Protein AF-A0A7Y7DMK2-F1 (afdb_monomer_lite)

Structure (mmCIF, N/CA/C/O backbone):
data_AF-A0A7Y7DMK2-F1
#
_entry.id   AF-A0A7Y7DMK2-F1
#
loop_
_atom_site.group_PDB
_atom_site.id
_atom_site.type_symbol
_atom_site.label_atom_id
_atom_site.label_alt_id
_atom_site.label_comp_id
_atom_site.label_asym_id
_atom_site.label_entity_id
_atom_site.label_seq_id
_atom_site.pdbx_PDB_ins_code
_atom_site.Cartn_x
_atom_site.Cartn_y
_atom_site.Cartn_z
_atom_site.occupancy
_atom_site.B_iso_or_equiv
_atom_site.auth_seq_id
_atom_site.auth_comp_id
_atom_site.auth_asym_id
_atom_site.auth_atom_id
_atom_site.pdbx_PDB_model_num
ATOM 1 N N . MET A 1 1 ? -10.148 -9.540 12.638 1.00 60.34 1 MET A N 1
ATOM 2 C CA . MET A 1 1 ? -9.016 -9.057 11.809 1.00 60.34 1 MET A CA 1
ATOM 3 C C . MET A 1 1 ? -9.480 -8.964 10.363 1.00 60.34 1 MET A C 1
ATOM 5 O O . MET A 1 1 ? -10.080 -9.924 9.896 1.00 60.34 1 MET A O 1
ATOM 9 N N . SER A 1 2 ? -9.260 -7.838 9.674 1.00 79.50 2 SER A N 1
ATOM 10 C CA . SER A 1 2 ? -9.671 -7.675 8.268 1.00 79.50 2 SER A CA 1
ATOM 11 C C . SER A 1 2 ? -8.756 -8.464 7.315 1.00 79.50 2 SER A C 1
ATOM 13 O O . SER A 1 2 ? -7.612 -8.781 7.659 1.00 79.50 2 SER A O 1
ATOM 15 N N . ARG A 1 3 ? -9.236 -8.770 6.098 1.00 79.94 3 ARG A N 1
ATOM 16 C CA . ARG A 1 3 ? -8.425 -9.424 5.047 1.00 79.94 3 ARG A CA 1
ATOM 17 C C . ARG A 1 3 ? -7.190 -8.598 4.682 1.00 79.94 3 ARG A C 1
ATOM 19 O O . ARG A 1 3 ? -6.115 -9.155 4.478 1.00 79.94 3 ARG A O 1
ATOM 26 N N . PHE A 1 4 ? -7.329 -7.273 4.674 1.00 78.94 4 PHE A N 1
ATOM 27 C CA . PHE A 1 4 ? -6.218 -6.353 4.459 1.00 78.94 4 PHE A CA 1
ATOM 28 C C . PHE A 1 4 ? -5.159 -6.476 5.564 1.00 78.94 4 PHE A C 1
ATOM 30 O O . PHE A 1 4 ? -3.979 -6.622 5.265 1.00 78.94 4 PHE A O 1
ATOM 37 N N . SER A 1 5 ? -5.559 -6.546 6.840 1.00 77.44 5 SER A N 1
ATOM 38 C CA . SER A 1 5 ? -4.606 -6.747 7.941 1.00 77.44 5 SER A CA 1
ATOM 39 C C . SER A 1 5 ? -3.840 -8.070 7.835 1.00 77.44 5 SER A C 1
ATOM 41 O O . SER A 1 5 ? -2.651 -8.109 8.146 1.00 77.44 5 SER A O 1
ATOM 43 N N . GLN A 1 6 ? -4.488 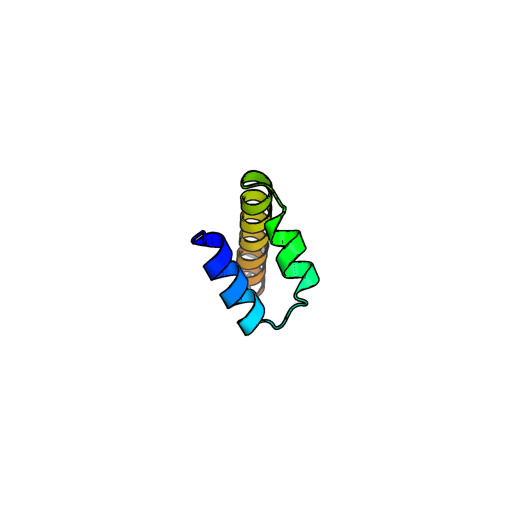-9.144 7.371 1.00 84.88 6 GLN A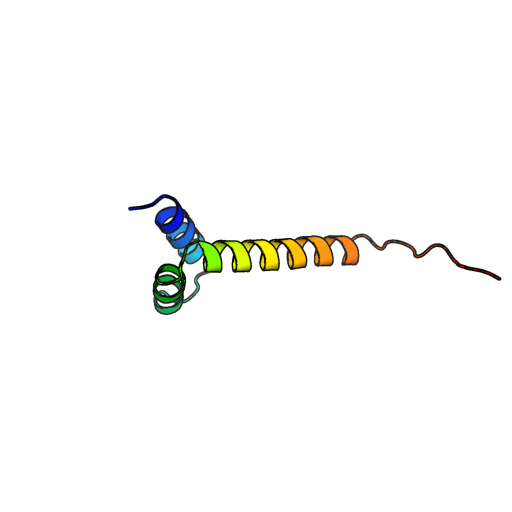 N 1
ATOM 44 C CA . GLN A 1 6 ? -3.825 -10.433 7.131 1.00 84.88 6 GLN A CA 1
ATOM 45 C C . GLN A 1 6 ? -2.811 -10.347 5.985 1.00 84.88 6 GLN A C 1
ATOM 47 O O . GLN A 1 6 ? -1.689 -10.840 6.120 1.00 84.88 6 GLN A O 1
ATOM 52 N N . LEU A 1 7 ? -3.183 -9.691 4.880 1.00 84.75 7 LEU A N 1
ATOM 53 C CA . LEU A 1 7 ? -2.286 -9.440 3.752 1.00 84.75 7 LEU A CA 1
ATOM 54 C C . LEU A 1 7 ? -1.060 -8.635 4.199 1.00 84.75 7 LEU A C 1
ATOM 56 O O . LEU A 1 7 ? 0.068 -9.025 3.914 1.00 84.75 7 LEU A O 1
ATOM 60 N N . MET A 1 8 ? -1.281 -7.568 4.965 1.00 81.88 8 MET A N 1
ATOM 61 C CA . MET A 1 8 ? -0.232 -6.702 5.497 1.00 81.88 8 MET A CA 1
ATOM 62 C C . MET A 1 8 ? 0.702 -7.434 6.465 1.00 81.88 8 MET A C 1
ATOM 64 O O . MET A 1 8 ? 1.918 -7.318 6.339 1.00 81.88 8 MET A O 1
ATOM 68 N N . GLN A 1 9 ? 0.175 -8.248 7.387 1.00 84.56 9 GLN A N 1
ATOM 69 C CA . GLN A 1 9 ? 1.011 -9.082 8.263 1.00 84.56 9 GLN A CA 1
ATOM 70 C C . GLN A 1 9 ? 1.839 -10.098 7.469 1.00 84.56 9 GLN A C 1
ATOM 72 O O . GLN A 1 9 ? 3.011 -10.322 7.773 1.00 84.56 9 GLN A O 1
ATOM 77 N N . ARG A 1 10 ? 1.253 -10.711 6.436 1.00 86.88 10 ARG A N 1
ATOM 78 C CA . ARG A 1 10 ? 1.962 -11.663 5.575 1.00 86.88 10 ARG A CA 1
ATOM 79 C C . ARG A 1 10 ? 3.045 -10.972 4.746 1.00 86.88 10 ARG A C 1
ATOM 81 O O . ARG A 1 10 ? 4.144 -11.507 4.629 1.00 86.88 10 ARG A O 1
ATOM 88 N N . GLY A 1 11 ? 2.755 -9.779 4.226 1.00 86.00 11 GLY A N 1
ATOM 89 C CA . GLY A 1 11 ? 3.717 -8.914 3.549 1.00 86.00 11 GLY A CA 1
ATOM 90 C C . GLY A 1 11 ? 4.884 -8.565 4.465 1.00 86.00 11 GLY A C 1
ATOM 91 O O . GLY A 1 11 ? 6.026 -8.843 4.115 1.00 86.00 11 GLY A O 1
ATOM 92 N N . GLN A 1 12 ? 4.604 -8.076 5.676 1.00 85.44 12 GLN A N 1
ATOM 93 C CA . GLN A 1 12 ? 5.621 -7.754 6.682 1.00 85.44 12 GLN A CA 1
ATOM 94 C C . GLN A 1 12 ? 6.575 -8.918 6.941 1.00 85.44 12 GLN A C 1
ATOM 96 O O . GLN A 1 12 ? 7.786 -8.719 6.911 1.00 85.44 12 GLN A O 1
ATOM 101 N N . ARG A 1 13 ? 6.053 -10.135 7.122 1.00 86.25 13 ARG A N 1
ATOM 102 C CA . ARG A 1 13 ? 6.888 -11.330 7.319 1.00 86.25 13 ARG A CA 1
ATOM 103 C C . ARG A 1 13 ? 7.753 -11.670 6.108 1.00 86.25 13 ARG A C 1
ATOM 105 O O . ARG A 1 13 ? 8.816 -12.240 6.290 1.00 86.25 13 ARG A O 1
ATOM 112 N N . LYS A 1 14 ? 7.298 -11.355 4.892 1.00 89.38 14 LYS A N 1
ATOM 113 C CA . LYS A 1 14 ? 8.008 -11.672 3.644 1.00 89.38 14 LYS A CA 1
ATOM 114 C C . LYS A 1 14 ? 9.150 -10.697 3.354 1.00 89.38 14 LYS A C 1
ATOM 116 O O . LYS A 1 14 ? 10.216 -11.125 2.935 1.00 89.38 14 LYS A O 1
ATOM 121 N N . VAL A 1 15 ? 8.913 -9.399 3.530 1.00 85.81 15 VAL A N 1
ATOM 122 C CA . VAL A 1 15 ? 9.885 -8.330 3.210 1.00 85.81 15 VAL A CA 1
ATOM 123 C C . VAL A 1 15 ? 10.599 -7.770 4.442 1.00 85.81 15 VAL A C 1
ATOM 125 O O . VAL A 1 15 ? 11.453 -6.903 4.310 1.00 85.81 15 VAL A O 1
ATOM 128 N N . HIS A 1 16 ? 10.270 -8.265 5.638 1.00 84.62 16 HIS A N 1
ATOM 129 C CA . HIS A 1 16 ? 10.902 -7.913 6.914 1.00 84.62 16 HIS A CA 1
ATOM 130 C C . HIS A 1 16 ? 10.974 -6.404 7.207 1.00 84.62 16 HIS A C 1
ATOM 132 O O . HIS A 1 16 ? 11.860 -5.938 7.925 1.00 84.62 16 HIS A O 1
ATOM 138 N N . TYR A 1 17 ? 10.021 -5.619 6.701 1.00 83.50 17 TYR A N 1
ATOM 139 C CA . TYR A 1 17 ? 9.960 -4.198 7.030 1.00 83.50 17 TYR A CA 1
ATOM 140 C C . TYR A 1 17 ? 9.53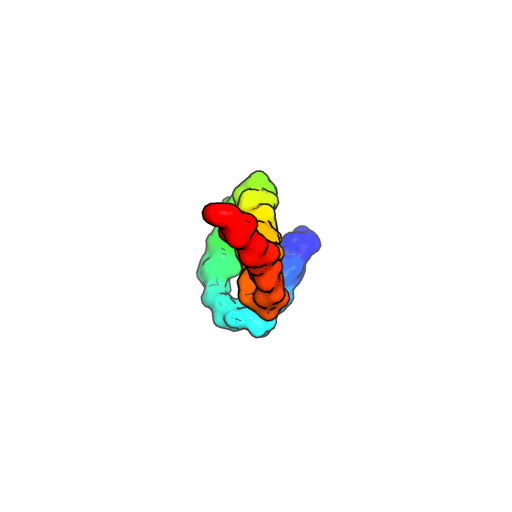3 -3.995 8.499 1.00 83.50 17 TYR A C 1
ATOM 142 O O . TYR A 1 17 ? 8.922 -4.870 9.129 1.00 83.50 17 TYR A O 1
ATOM 150 N N . ARG A 1 18 ? 9.884 -2.840 9.079 1.00 87.62 18 ARG A N 1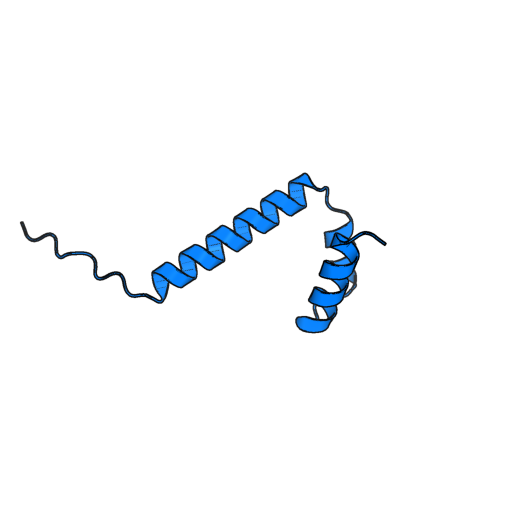
ATOM 151 C CA . ARG A 1 18 ? 9.740 -2.592 10.525 1.00 87.62 18 ARG A CA 1
ATOM 152 C C . ARG A 1 18 ? 8.269 -2.602 10.947 1.00 87.62 18 ARG A C 1
ATOM 154 O O . ARG A 1 18 ? 7.430 -1.980 10.304 1.00 87.62 18 ARG A O 1
ATOM 161 N N . GLU A 1 19 ? 7.958 -3.196 12.098 1.00 83.44 19 GLU A N 1
ATOM 162 C CA . GLU A 1 19 ? 6.581 -3.276 12.619 1.00 83.44 19 GLU A CA 1
ATOM 163 C C . GLU A 1 19 ? 5.914 -1.895 12.760 1.00 83.44 19 GLU A C 1
ATOM 165 O O . GLU A 1 19 ? 4.730 -1.735 12.469 1.00 83.44 19 GLU A O 1
ATOM 170 N N . ARG A 1 20 ? 6.687 -0.858 13.121 1.00 86.81 20 ARG A N 1
ATOM 171 C CA . ARG A 1 20 ? 6.206 0.534 13.156 1.00 86.81 20 ARG A CA 1
ATOM 172 C C . ARG A 1 20 ? 5.660 0.993 11.798 1.00 86.81 20 ARG A C 1
ATOM 174 O O . ARG A 1 20 ? 4.640 1.670 11.759 1.00 86.81 20 ARG A O 1
ATOM 181 N N . GLN A 1 21 ? 6.311 0.614 10.700 1.00 83.75 21 GLN A N 1
ATOM 182 C CA . GLN A 1 21 ? 5.849 0.941 9.350 1.00 83.75 21 GLN A CA 1
ATOM 183 C C . GLN A 1 21 ? 4.577 0.152 9.002 1.00 83.75 21 GLN A C 1
ATOM 185 O O . GLN A 1 21 ? 3.701 0.687 8.334 1.00 83.75 21 GLN A O 1
ATOM 190 N N . ALA A 1 22 ? 4.419 -1.075 9.521 1.00 81.38 22 ALA A N 1
ATOM 191 C CA . ALA A 1 22 ? 3.191 -1.862 9.341 1.00 81.38 22 ALA A CA 1
ATOM 192 C C . ALA A 1 22 ? 2.007 -1.183 10.017 1.00 81.38 22 ALA A C 1
ATOM 194 O O . ALA A 1 22 ? 0.952 -1.030 9.410 1.00 81.38 22 ALA A O 1
ATOM 195 N N . LYS A 1 23 ? 2.219 -0.748 11.263 1.00 85.56 23 LYS A N 1
ATOM 196 C CA . LYS A 1 23 ? 1.221 -0.023 12.048 1.00 85.56 23 LYS A CA 1
ATOM 197 C C . LYS A 1 23 ? 0.826 1.277 11.357 1.00 85.56 23 LYS A 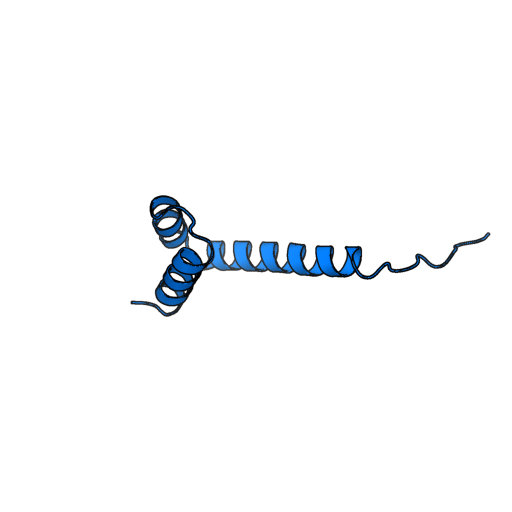C 1
ATOM 199 O O . LYS A 1 23 ? -0.362 1.515 11.211 1.00 85.56 23 LYS A O 1
ATOM 204 N N . LEU A 1 24 ? 1.794 2.052 10.862 1.00 87.00 24 LEU A N 1
ATOM 205 C CA . LEU A 1 24 ? 1.519 3.280 10.109 1.00 87.00 24 LEU A CA 1
ATOM 206 C C . LEU A 1 24 ? 0.708 3.011 8.834 1.00 87.00 24 LEU A C 1
ATOM 208 O O . LEU A 1 24 ? -0.248 3.722 8.554 1.00 87.00 24 LEU A O 1
ATOM 212 N N . LEU A 1 25 ? 1.036 1.968 8.068 1.00 84.19 25 LEU A N 1
ATOM 213 C CA . LEU A 1 25 ? 0.267 1.659 6.861 1.00 84.19 25 LEU A CA 1
ATOM 214 C C . LEU A 1 25 ? -1.175 1.238 7.186 1.00 84.19 25 LEU A C 1
ATOM 216 O O . LEU A 1 25 ? -2.080 1.484 6.396 1.00 84.19 25 LEU A O 1
ATOM 220 N N . MET A 1 26 ? -1.402 0.641 8.358 1.00 85.88 26 MET A N 1
ATOM 221 C CA . MET A 1 26 ? -2.738 0.283 8.840 1.00 85.88 26 MET A CA 1
ATOM 222 C C . MET A 1 26 ? -3.564 1.476 9.346 1.00 85.88 26 MET A C 1
ATOM 224 O O . MET A 1 26 ? -4.767 1.308 9.510 1.00 85.88 26 MET A O 1
ATOM 228 N N . THR A 1 27 ? -2.971 2.653 9.593 1.00 89.44 27 THR A N 1
ATOM 229 C CA . THR A 1 27 ? -3.728 3.858 9.999 1.00 89.44 27 THR A CA 1
ATOM 230 C C . THR A 1 27 ? -4.250 4.675 8.821 1.00 89.44 27 THR A C 1
ATOM 232 O O . THR A 1 27 ? -4.966 5.649 9.032 1.00 89.44 27 THR A O 1
ATOM 235 N N . LEU A 1 28 ? -3.857 4.329 7.596 1.00 87.06 28 LEU A N 1
ATOM 236 C CA . LEU A 1 28 ? -4.316 5.013 6.391 1.00 87.06 28 LEU A CA 1
ATOM 237 C C . LEU A 1 28 ? -5.763 4.624 6.059 1.00 87.06 28 LEU A C 1
ATOM 239 O O . LEU A 1 28 ? -6.220 3.537 6.419 1.00 87.06 28 LEU A O 1
ATOM 243 N N . SER A 1 29 ? -6.471 5.510 5.361 1.00 89.00 29 SER A N 1
ATOM 244 C CA . SER A 1 29 ? -7.816 5.237 4.856 1.00 89.00 29 SER A CA 1
ATOM 245 C C . SER A 1 29 ? -7.790 4.302 3.643 1.00 89.00 29 SER A C 1
ATOM 247 O O . SER A 1 29 ? -6.791 4.211 2.925 1.00 89.00 29 SER A O 1
ATOM 249 N N . ASP A 1 30 ? -8.930 3.670 3.353 1.00 86.12 30 ASP A N 1
ATOM 250 C CA . ASP A 1 30 ? -9.099 2.810 2.174 1.00 86.12 30 ASP A CA 1
ATOM 251 C C . ASP A 1 30 ? -8.756 3.531 0.857 1.00 86.12 30 ASP A C 1
ATOM 253 O O . ASP A 1 30 ? -8.238 2.924 -0.082 1.00 86.12 30 ASP A O 1
ATOM 257 N N . GLU A 1 31 ? -9.035 4.835 0.767 1.00 89.81 31 GLU A N 1
ATOM 258 C CA . GLU A 1 31 ? -8.702 5.659 -0.401 1.00 89.81 31 GLU A CA 1
ATOM 259 C C . GLU A 1 31 ? -7.186 5.800 -0.579 1.00 89.81 31 GLU A C 1
ATOM 261 O O . GLU A 1 31 ? -6.663 5.615 -1.679 1.00 89.81 31 GLU A O 1
ATOM 266 N N . GLN A 1 32 ? -6.462 6.032 0.516 1.00 89.88 32 GLN A N 1
ATOM 267 C CA . GLN A 1 32 ? -5.002 6.097 0.504 1.00 89.88 32 GLN A CA 1
ATOM 268 C C . GLN A 1 32 ? -4.389 4.742 0.131 1.00 89.88 32 GLN A C 1
ATOM 270 O O . GLN A 1 32 ? -3.424 4.692 -0.633 1.00 89.88 32 GLN A O 1
ATOM 275 N N . HIS A 1 33 ? -4.964 3.630 0.604 1.00 86.56 33 HIS A N 1
ATOM 276 C CA . HIS A 1 33 ? -4.524 2.292 0.192 1.00 86.56 33 HIS A CA 1
ATOM 277 C C . HIS A 1 33 ? -4.714 2.054 -1.307 1.00 86.56 33 HIS A C 1
ATOM 279 O O . HIS A 1 33 ? -3.820 1.497 -1.944 1.00 86.56 33 HIS A O 1
ATOM 285 N N . LYS A 1 34 ? -5.838 2.497 -1.887 1.00 89.56 34 LYS A N 1
ATOM 286 C CA . LYS A 1 34 ? -6.077 2.409 -3.337 1.00 89.56 34 LYS A CA 1
ATOM 287 C C . LYS A 1 34 ? -5.061 3.230 -4.128 1.00 89.56 34 LYS A C 1
ATOM 289 O O . LYS A 1 34 ? -4.512 2.709 -5.095 1.00 89.56 34 LYS A O 1
ATOM 294 N N . ALA A 1 35 ? -4.768 4.457 -3.696 1.00 90.69 35 ALA A N 1
ATOM 295 C CA . ALA A 1 35 ? -3.771 5.309 -4.343 1.00 90.69 35 ALA A CA 1
ATOM 296 C C . ALA A 1 35 ? -2.370 4.668 -4.327 1.00 90.69 35 ALA A C 1
ATOM 298 O O . ALA A 1 35 ? -1.698 4.620 -5.356 1.00 90.69 35 ALA A O 1
ATOM 299 N N . ILE A 1 36 ? -1.955 4.095 -3.189 1.00 89.12 36 ILE A N 1
ATOM 300 C CA . ILE A 1 36 ? -0.689 3.349 -3.087 1.00 89.12 36 ILE A CA 1
ATOM 301 C C . ILE A 1 36 ? -0.686 2.146 -4.038 1.00 89.12 36 ILE A C 1
ATOM 303 O O . ILE A 1 36 ? 0.297 1.925 -4.741 1.00 89.12 36 ILE A O 1
ATOM 307 N N . ALA A 1 37 ? -1.774 1.372 -4.089 1.00 88.69 37 ALA A N 1
ATOM 308 C CA . ALA A 1 37 ? -1.870 0.209 -4.969 1.00 88.69 37 ALA A CA 1
ATOM 309 C C . ALA A 1 37 ? -1.777 0.592 -6.457 1.00 88.69 37 ALA A C 1
ATOM 311 O O . ALA A 1 37 ? -1.067 -0.074 -7.208 1.00 88.69 37 ALA A O 1
ATOM 312 N N . GLN A 1 38 ? -2.436 1.679 -6.867 1.00 91.94 38 GLN A N 1
ATOM 313 C CA . GLN A 1 38 ? -2.356 2.210 -8.231 1.00 91.94 38 GLN A CA 1
ATOM 314 C C . GLN A 1 38 ? -0.939 2.673 -8.583 1.00 91.94 38 GLN A C 1
ATOM 316 O O . GLN A 1 38 ? -0.454 2.371 -9.670 1.00 91.94 38 GLN A O 1
ATOM 321 N N . LEU A 1 39 ? -0.254 3.352 -7.658 1.00 92.06 39 LEU A N 1
ATOM 322 C CA . LEU A 1 39 ? 1.124 3.799 -7.864 1.00 92.06 39 LEU A CA 1
ATOM 323 C C . LEU A 1 39 ? 2.093 2.616 -8.011 1.00 92.06 39 LEU A C 1
ATOM 325 O O . LEU A 1 39 ? 2.917 2.602 -8.920 1.00 92.06 39 LEU A O 1
ATOM 329 N N . LEU A 1 40 ? 1.959 1.595 -7.158 1.00 87.19 40 LEU A N 1
ATOM 330 C CA . LEU A 1 40 ? 2.749 0.365 -7.267 1.00 87.19 40 LEU A CA 1
ATOM 331 C C . LEU A 1 40 ? 2.477 -0.363 -8.585 1.00 87.19 40 LEU A C 1
ATOM 333 O O . LEU A 1 40 ? 3.411 -0.839 -9.220 1.00 87.19 40 LEU A O 1
ATOM 337 N N . GLN A 1 41 ? 1.214 -0.439 -9.007 1.00 88.69 41 GLN A N 1
ATOM 338 C CA . GLN A 1 41 ? 0.842 -1.038 -10.287 1.00 88.69 41 GLN A CA 1
ATOM 339 C C . GLN A 1 41 ? 1.461 -0.275 -11.461 1.00 88.69 41 GLN A C 1
ATOM 341 O O . GLN A 1 41 ? 1.987 -0.902 -12.375 1.00 88.69 41 GLN A O 1
ATOM 346 N N . TYR A 1 42 ? 1.427 1.058 -11.424 1.00 91.12 42 TYR A N 1
ATOM 347 C CA . TYR A 1 42 ? 2.074 1.897 -12.428 1.00 91.12 42 TYR A CA 1
ATOM 348 C C . TYR A 1 42 ? 3.574 1.593 -12.519 1.00 91.12 42 TYR A C 1
ATOM 350 O O . TYR A 1 42 ? 4.051 1.291 -13.606 1.00 91.12 42 TYR A O 1
ATOM 358 N N . TRP A 1 43 ? 4.296 1.568 -11.392 1.00 89.31 43 TRP A N 1
ATOM 359 C CA . TRP A 1 43 ? 5.731 1.259 -11.391 1.00 89.31 43 TRP A CA 1
ATOM 360 C C . TRP A 1 43 ? 6.044 -0.145 -11.885 1.00 89.31 43 TRP A C 1
ATOM 362 O O . TRP A 1 43 ? 6.966 -0.309 -12.671 1.00 89.31 43 TRP A O 1
ATOM 372 N N . LEU A 1 44 ? 5.278 -1.152 -11.460 1.00 85.88 44 LEU A N 1
ATOM 373 C CA . LEU A 1 44 ? 5.486 -2.525 -11.916 1.00 85.88 44 LEU A CA 1
ATOM 374 C C . LEU A 1 44 ? 5.262 -2.659 -13.424 1.00 85.88 44 LEU A C 1
ATOM 376 O O . LEU A 1 44 ? 6.015 -3.363 -14.083 1.00 85.88 44 LEU A O 1
ATOM 380 N N . ASN A 1 45 ? 4.261 -1.971 -13.974 1.00 89.38 45 ASN A N 1
ATOM 381 C CA . ASN A 1 45 ? 4.004 -1.984 -15.411 1.00 89.38 45 ASN A CA 1
ATOM 382 C C . ASN A 1 45 ? 5.083 -1.224 -16.198 1.00 89.38 45 ASN A C 1
ATOM 384 O O . ASN A 1 45 ? 5.473 -1.682 -17.267 1.00 89.38 45 ASN A O 1
ATOM 388 N N . ASP A 1 46 ? 5.567 -0.097 -15.667 1.00 80.19 46 ASP A N 1
ATOM 389 C CA . ASP A 1 46 ? 6.611 0.727 -16.290 1.00 80.19 46 ASP A CA 1
ATOM 390 C C . ASP A 1 46 ? 7.965 -0.017 -16.341 1.00 80.19 46 ASP A C 1
ATOM 392 O O . ASP A 1 46 ? 8.653 -0.015 -17.366 1.00 80.19 46 ASP A O 1
ATOM 396 N N . ASP A 1 47 ? 8.299 -0.760 -15.278 1.00 67.00 47 ASP A N 1
ATOM 397 C CA . ASP A 1 47 ? 9.499 -1.608 -15.189 1.00 67.00 47 ASP A CA 1
ATOM 398 C C . ASP A 1 47 ? 9.459 -2.792 -16.177 1.00 67.00 47 ASP A C 1
ATOM 400 O O . ASP A 1 47 ? 10.484 -3.184 -16.739 1.00 67.00 47 ASP A O 1
ATOM 404 N N . GLU A 1 48 ? 8.279 -3.370 -16.424 1.00 58.62 48 GLU A N 1
ATOM 405 C CA . GLU A 1 48 ? 8.115 -4.430 -17.427 1.00 58.62 48 GLU A CA 1
ATOM 406 C C . GLU A 1 48 ? 8.329 -3.880 -18.845 1.00 58.62 48 GLU A C 1
ATOM 408 O O . GLU A 1 48 ? 9.063 -4.487 -19.627 1.00 58.62 48 GLU A O 1
ATOM 413 N N . SER A 1 49 ? 7.814 -2.683 -19.158 1.00 54.81 49 SER A N 1
ATOM 414 C CA . SER A 1 49 ? 8.102 -2.002 -20.432 1.00 54.81 49 SER A CA 1
ATOM 415 C C . SER A 1 49 ? 9.567 -1.592 -20.604 1.00 54.81 49 SER A C 1
ATOM 417 O O . SER A 1 49 ? 10.036 -1.515 -21.738 1.00 54.81 49 SER A O 1
ATOM 419 N N . ALA A 1 50 ? 10.311 -1.374 -19.517 1.00 55.22 50 ALA A N 1
ATOM 420 C CA . ALA A 1 50 ? 11.749 -1.111 -19.572 1.00 55.22 50 ALA A CA 1
ATOM 421 C C . ALA A 1 50 ? 12.587 -2.391 -19.784 1.00 55.22 50 ALA A C 1
ATOM 423 O O . ALA A 1 50 ? 13.656 -2.336 -20.394 1.00 55.22 50 ALA A O 1
ATOM 424 N N . LYS A 1 51 ? 12.114 -3.554 -19.311 1.00 55.81 51 LYS A N 1
ATOM 425 C CA . LYS A 1 51 ? 12.819 -4.848 -19.433 1.00 55.81 51 LYS A CA 1
ATOM 426 C C . LYS A 1 51 ? 12.567 -5.556 -20.758 1.00 55.81 51 LYS A C 1
ATOM 428 O O . LYS A 1 51 ? 13.489 -6.158 -21.311 1.00 55.81 51 LYS A O 1
ATOM 433 N N . THR A 1 52 ? 11.360 -5.474 -21.312 1.00 53.16 52 THR A N 1
ATOM 434 C CA . THR A 1 52 ? 11.145 -5.802 -22.724 1.00 53.16 52 THR A CA 1
ATOM 435 C C . THR A 1 52 ? 11.552 -4.595 -23.540 1.00 53.16 52 THR A C 1
ATOM 437 O O . THR A 1 52 ? 10.750 -3.687 -23.705 1.00 53.16 52 THR A O 1
ATOM 440 N N . GLY A 1 53 ? 12.789 -4.571 -24.040 1.00 53.38 53 GLY A N 1
ATOM 441 C CA . GLY A 1 53 ? 13.246 -3.554 -24.981 1.00 53.38 53 GLY A CA 1
ATOM 442 C C . GLY A 1 53 ? 12.271 -3.419 -26.149 1.00 53.38 53 GLY A C 1
ATOM 443 O O . GLY A 1 53 ? 12.370 -4.134 -27.147 1.00 53.38 53 GLY A O 1
ATOM 444 N N . ALA A 1 54 ? 11.326 -2.493 -26.028 1.00 53.25 54 ALA A N 1
ATOM 445 C CA . ALA A 1 54 ? 10.541 -2.016 -27.136 1.00 53.25 54 ALA A CA 1
ATOM 446 C C . ALA A 1 54 ? 11.535 -1.260 -28.012 1.00 53.25 54 ALA A C 1
ATOM 448 O O . ALA A 1 54 ? 11.857 -0.101 -27.754 1.00 53.25 54 ALA A O 1
ATOM 449 N N . LYS A 1 55 ? 12.083 -1.957 -29.016 1.00 52.12 55 LYS A N 1
ATOM 450 C CA . LYS A 1 55 ? 12.723 -1.317 -30.161 1.00 52.12 55 LYS A CA 1
ATOM 451 C C . LYS A 1 55 ? 11.751 -0.254 -30.649 1.00 52.12 55 LYS A C 1
ATOM 453 O O . LYS A 1 55 ? 10.723 -0.566 -31.246 1.00 52.12 55 LYS A O 1
ATOM 458 N N . GLN A 1 56 ? 12.077 0.991 -30.338 1.00 53.62 56 GLN A N 1
ATOM 459 C CA . GLN A 1 56 ? 11.490 2.160 -30.955 1.00 53.62 56 GLN A CA 1
ATOM 460 C C . GLN A 1 56 ? 11.645 1.944 -32.470 1.00 53.62 56 GLN A C 1
ATOM 462 O O . GLN A 1 56 ? 12.771 1.705 -32.915 1.00 53.62 56 GLN A O 1
ATOM 467 N N . PRO A 1 57 ? 10.560 1.892 -33.262 1.00 49.50 57 PRO A N 1
ATOM 468 C CA . PRO A 1 57 ? 10.706 1.783 -34.700 1.00 49.50 57 PRO A CA 1
ATOM 469 C C . PRO A 1 57 ? 11.393 3.060 -35.173 1.00 49.50 57 PRO A C 1
ATOM 471 O O . PRO A 1 57 ? 10.894 4.165 -34.952 1.00 49.50 57 PRO A O 1
ATOM 474 N N . ASP A 1 58 ? 12.571 2.858 -35.753 1.00 52.84 58 ASP A N 1
ATOM 475 C CA . ASP A 1 58 ? 13.414 3.832 -36.431 1.00 52.84 58 ASP A CA 1
ATOM 476 C C . ASP A 1 58 ? 12.530 4.761 -37.281 1.00 52.84 58 ASP A C 1
ATOM 478 O O . ASP A 1 58 ? 12.005 4.368 -38.326 1.00 52.84 58 ASP A O 1
ATOM 482 N N . ARG A 1 59 ? 12.285 5.987 -36.804 1.00 54.09 59 ARG A N 1
ATOM 483 C CA . ARG A 1 59 ? 11.717 7.039 -37.651 1.00 54.09 59 ARG A CA 1
ATOM 484 C C . ARG A 1 59 ? 12.871 7.645 -38.438 1.00 54.09 59 ARG A C 1
ATOM 486 O O . ARG A 1 59 ? 13.391 8.692 -38.070 1.00 54.09 59 ARG A O 1
ATOM 493 N N . GLN A 1 60 ? 13.240 6.970 -39.521 1.00 50.44 60 GLN A N 1
ATOM 494 C C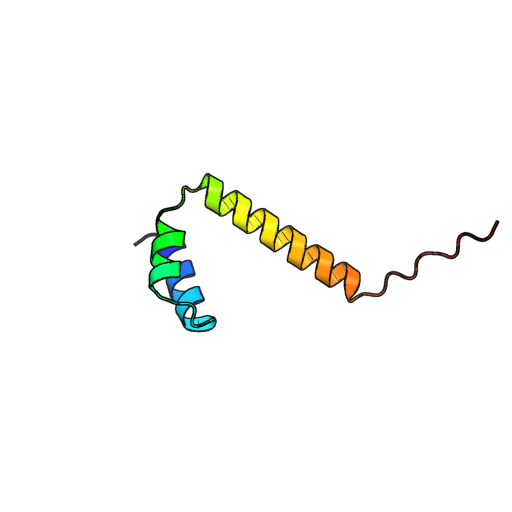A . GLN A 1 60 ? 13.912 7.607 -40.647 1.00 50.44 60 GLN A CA 1
ATOM 495 C C . GLN A 1 60 ? 12.888 8.474 -41.380 1.00 50.44 60 GLN A C 1
ATOM 497 O O . GLN A 1 60 ? 11.943 7.921 -41.942 1.00 50.44 60 GLN A O 1
ATOM 502 N N . GLN A 1 61 ? 13.077 9.796 -41.356 1.00 56.25 61 GLN A N 1
ATOM 503 C CA . GLN A 1 61 ? 12.927 10.693 -42.511 1.00 56.25 61 GLN A CA 1
ATOM 504 C C . GLN A 1 61 ? 13.898 11.859 -42.353 1.00 56.25 61 GLN A C 1
ATOM 506 O O . GLN A 1 61 ? 13.948 12.418 -41.234 1.00 56.25 61 GLN A O 1
#

Foldseek 3Di:
DDPVLVVLVVVCVVVVDDVVVSVVVVVDDPVVVVVVVVVVVVVVVVVVCVVPPPPPPDPDD

pLDDT: mean 77.99, std 14.17, range [49.5, 92.06]

Radius of gyration: 17.74 Å; chains: 1; bounding box: 24×22×56 Å

Secondary structure (DSSP, 8-state):
--HHHHHHHHHHHHH---HHHHHHHHTS-HHHHHHHHHHHHHHHHHHHHHHTT--------

Sequence (61 aa):
MSRFSQLMQRGQRKVHYRERQAKLLMTLSDEQHKAIAQLLQYWLNDDESAKTGAKQPDRQQ